Protein AF-0000000076760265 (afdb_homodimer)

Sequence (176 aa):
MYHYSICTIADEVIFQKQCRALETHLPHLVKDELLEDVDGSLMQRYWLDGKMIRVYNSNDIRSVYIDSEVELEPYFKDKSREKTPLAEMYHYSICTIADEVIFQKQCRALETHLPHLVKDELLEDVDGSLMQRYWLDGKMIRVYNSNDIRSVYIDSEVELEPYFKDKSREKTPLAE

Nearest PDB structures (foldseek):
  1tmi-assembly1_B  TM=5.858E-01  e=1.957E-01  Thermotoga maritima
  5o3w-assembly3_C  TM=6.831E-01  e=1.467E+00  Gypsophila vaccaria
  2iy2-assembly1_A  TM=6.551E-01  e=1.859E+00  Escherichia coli
  1mhm-assembly1_A  TM=5.197E-01  e=7.645E-01  Solanum tuberosum
  4kr1-assembly1_A  TM=3.731E-01  e=4.227E-01  Saccharomyces cerevisiae S288C

Radius of gyration: 18.17 Å; Cα contacts (8 Å, |Δi|>4): 311; chains: 2; bounding box: 35×52×55 Å

Structure (mmCIF, N/CA/C/O backbone):
data_AF-0000000076760265-model_v1
#
loop_
_entity.id
_entity.type
_entity.pdbx_description
1 polymer 'Uncharacterized protein'
#
loop_
_atom_site.group_PDB
_atom_site.id
_atom_site.type_symbol
_atom_site.label_atom_id
_atom_site.label_alt_id
_atom_site.label_comp_id
_atom_site.label_asym_id
_atom_site.label_entity_id
_atom_site.label_seq_id
_atom_site.pdbx_PDB_ins_code
_atom_site.Cartn_x
_atom_site.Cartn_y
_atom_site.Cartn_z
_atom_site.occupancy
_atom_site.B_iso_or_equiv
_atom_site.auth_seq_id
_atom_site.auth_comp_id
_atom_site.auth_asym_id
_atom_site.auth_atom_id
_atom_site.pdbx_PDB_model_num
ATOM 1 N N . MET A 1 1 ? -13.852 -14.812 -5.469 1 93.69 1 MET A N 1
ATOM 2 C CA . MET A 1 1 ? -12.609 -14.117 -5.812 1 93.69 1 MET A CA 1
ATOM 3 C C . MET A 1 1 ? -12.234 -13.109 -4.734 1 93.69 1 MET A C 1
ATOM 5 O O . MET A 1 1 ? -13.094 -12.383 -4.23 1 93.69 1 MET A O 1
ATOM 9 N N . TYR A 1 2 ? -10.984 -13.195 -4.242 1 95.88 2 TYR A N 1
ATOM 10 C CA . TYR A 1 2 ? -10.477 -12.297 -3.209 1 95.88 2 TYR A CA 1
ATOM 11 C C . TYR A 1 2 ? -9.633 -11.188 -3.822 1 95.88 2 TYR A C 1
ATOM 13 O O . TYR A 1 2 ? -8.852 -11.422 -4.742 1 95.88 2 TYR A O 1
ATOM 21 N N . HIS A 1 3 ? -9.883 -9.945 -3.307 1 97.12 3 HIS A N 1
ATOM 22 C CA . HIS A 1 3 ? -9.133 -8.773 -3.74 1 97.12 3 HIS A CA 1
ATOM 23 C C . HIS A 1 3 ? -8.352 -8.156 -2.584 1 97.12 3 HIS A C 1
ATOM 25 O O . HIS A 1 3 ? -8.914 -7.898 -1.518 1 97.12 3 HIS A O 1
ATOM 31 N N . TYR A 1 4 ? -7.035 -7.98 -2.764 1 95.5 4 TYR A N 1
ATOM 32 C CA . TYR A 1 4 ? -6.176 -7.383 -1.746 1 95.5 4 TYR A CA 1
ATOM 33 C C . TYR A 1 4 ? -5.477 -6.141 -2.285 1 95.5 4 TYR A C 1
ATOM 35 O O . TYR A 1 4 ? -4.719 -6.219 -3.252 1 95.5 4 TYR A O 1
ATOM 43 N N . SER A 1 5 ? -5.75 -5.023 -1.674 1 95.38 5 SER A N 1
ATOM 44 C CA . SER A 1 5 ? -4.973 -3.826 -1.971 1 95.38 5 SER A CA 1
ATOM 45 C C . SER A 1 5 ? -3.664 -3.809 -1.188 1 95.38 5 SER A C 1
ATOM 47 O O . SER A 1 5 ? -3.672 -3.824 0.044 1 95.38 5 SER A O 1
ATOM 49 N N . ILE A 1 6 ? -2.6 -3.711 -1.881 1 96.62 6 ILE A N 1
ATOM 50 C CA . ILE A 1 6 ? -1.29 -3.787 -1.241 1 96.62 6 ILE A CA 1
ATOM 51 C C . ILE A 1 6 ? -0.702 -2.385 -1.099 1 96.62 6 ILE A C 1
ATOM 53 O O . ILE A 1 6 ? -0.123 -2.051 -0.062 1 96.62 6 ILE A O 1
ATOM 57 N N . CYS A 1 7 ? -0.772 -1.628 -2.133 1 97.06 7 CYS A N 1
ATOM 58 C CA . CYS A 1 7 ? -0.223 -0.277 -2.174 1 97.06 7 CYS A CA 1
ATOM 59 C C . CYS A 1 7 ? -1.023 0.609 -3.121 1 97.06 7 CYS A C 1
ATOM 61 O O . CYS A 1 7 ? -1.386 0.182 -4.219 1 97.06 7 CYS A O 1
ATOM 63 N N . THR A 1 8 ? -1.275 1.861 -2.689 1 95.12 8 THR A N 1
ATOM 64 C CA . THR A 1 8 ? -2.109 2.76 -3.479 1 95.12 8 THR A CA 1
ATOM 65 C C . THR A 1 8 ? -1.268 3.525 -4.496 1 95.12 8 THR A C 1
ATOM 67 O O . THR A 1 8 ? -1.76 4.449 -5.145 1 95.12 8 THR A O 1
ATOM 70 N N . ILE A 1 9 ? -0.009 3.209 -4.605 1 92.69 9 ILE A N 1
ATOM 71 C CA . ILE A 1 9 ? 0.888 3.711 -5.641 1 92.69 9 ILE A CA 1
ATOM 72 C C . ILE A 1 9 ? 1.528 2.539 -6.379 1 92.69 9 ILE A C 1
ATOM 74 O O . ILE A 1 9 ? 1.853 1.516 -5.773 1 92.69 9 ILE A O 1
ATOM 78 N N . ALA A 1 10 ? 1.591 2.762 -7.688 1 95.75 10 ALA A N 1
ATOM 79 C CA . ALA A 1 10 ? 2.375 1.777 -8.43 1 95.75 10 ALA A CA 1
ATOM 80 C C . ALA A 1 10 ? 3.85 1.85 -8.047 1 95.75 10 ALA A C 1
ATOM 82 O O . ALA A 1 10 ? 4.434 2.936 -8 1 95.75 10 ALA A O 1
ATOM 83 N N . ASP A 1 11 ? 4.367 0.65 -7.746 1 96.44 11 ASP A N 1
ATOM 84 C CA . ASP A 1 11 ? 5.762 0.569 -7.324 1 96.44 11 ASP A CA 1
ATOM 85 C C . ASP A 1 11 ? 6.328 -0.83 -7.562 1 96.44 11 ASP A C 1
ATOM 87 O O . ASP A 1 11 ? 5.953 -1.782 -6.875 1 96.44 11 ASP A O 1
ATOM 91 N N . GLU A 1 12 ? 7.246 -0.89 -8.438 1 96.62 12 GLU A N 1
ATOM 92 C CA . GLU A 1 12 ? 7.785 -2.184 -8.852 1 96.62 12 GLU A CA 1
ATOM 93 C C . GLU A 1 12 ? 8.469 -2.891 -7.684 1 96.62 12 GLU A C 1
ATOM 95 O O . GLU A 1 12 ? 8.422 -4.121 -7.586 1 96.62 12 GLU A O 1
ATOM 100 N N . VAL A 1 13 ? 9.109 -2.129 -6.863 1 96.94 13 VAL A N 1
ATOM 101 C CA . VAL A 1 13 ? 9.805 -2.73 -5.727 1 96.94 13 VAL A CA 1
ATOM 102 C C . VAL A 1 13 ? 8.789 -3.391 -4.797 1 96.94 13 VAL A C 1
ATOM 104 O O . VAL A 1 13 ? 8.984 -4.527 -4.359 1 96.94 13 VAL A O 1
ATOM 107 N N . ILE A 1 14 ? 7.668 -2.732 -4.523 1 97.12 14 ILE A N 1
ATOM 108 C CA . ILE A 1 14 ? 6.609 -3.289 -3.688 1 97.12 14 ILE A CA 1
ATOM 109 C C . ILE A 1 14 ? 6.008 -4.52 -4.367 1 97.12 14 ILE A C 1
ATOM 111 O O . ILE A 1 14 ? 5.742 -5.527 -3.713 1 97.12 14 ILE A O 1
ATOM 115 N N . PHE A 1 15 ? 5.805 -4.469 -5.676 1 98.06 15 PHE A N 1
ATOM 116 C CA . PHE A 1 15 ? 5.324 -5.586 -6.48 1 98.06 15 PHE A CA 1
ATOM 117 C C . PHE A 1 15 ? 6.215 -6.809 -6.297 1 98.06 15 PHE A C 1
ATOM 119 O O . PHE A 1 15 ? 5.727 -7.898 -5.992 1 98.06 15 PHE A O 1
ATOM 126 N N . GLN A 1 16 ? 7.461 -6.562 -6.387 1 97.88 16 GLN A N 1
ATOM 127 C CA . GLN A 1 16 ? 8.414 -7.664 -6.254 1 97.88 16 GLN A CA 1
ATOM 128 C C . GLN A 1 16 ? 8.398 -8.234 -4.84 1 97.88 16 GLN A C 1
ATOM 130 O O . GLN A 1 16 ? 8.469 -9.453 -4.656 1 97.88 16 GLN A O 1
ATOM 135 N N . LYS A 1 17 ? 8.352 -7.367 -3.848 1 96.06 17 LYS A N 1
ATOM 136 C CA . LYS A 1 17 ? 8.297 -7.828 -2.463 1 96.06 17 LYS A CA 1
ATOM 137 C C . LYS A 1 17 ? 7.062 -8.688 -2.217 1 96.06 17 LYS A C 1
ATOM 139 O O . LYS A 1 17 ? 7.133 -9.703 -1.521 1 96.06 17 LYS A O 1
ATOM 144 N N . GLN A 1 18 ? 5.992 -8.266 -2.836 1 96.62 18 GLN A N 1
ATOM 145 C CA . GLN A 1 18 ? 4.758 -9.016 -2.67 1 96.62 18 GLN A CA 1
ATOM 146 C C . GLN A 1 18 ? 4.848 -10.383 -3.355 1 96.62 18 GLN A C 1
ATOM 148 O O . GLN A 1 18 ? 4.398 -11.391 -2.807 1 96.62 18 GLN A O 1
ATOM 153 N N . CYS A 1 19 ? 5.371 -10.406 -4.523 1 97.94 19 CYS A N 1
ATOM 154 C CA . CYS A 1 19 ? 5.59 -11.68 -5.211 1 97.94 19 CYS A CA 1
ATOM 155 C C . CYS A 1 19 ? 6.457 -12.609 -4.375 1 97.94 19 CYS A C 1
ATOM 157 O O . CYS A 1 19 ? 6.113 -13.781 -4.184 1 97.94 19 CYS A O 1
ATOM 159 N N . ARG A 1 20 ? 7.469 -12.062 -3.857 1 97 20 ARG A N 1
ATOM 160 C CA . ARG A 1 20 ? 8.383 -12.859 -3.043 1 97 20 ARG A CA 1
ATOM 161 C C . ARG A 1 20 ? 7.68 -13.391 -1.795 1 97 20 ARG A C 1
ATOM 163 O O . ARG A 1 20 ? 7.918 -14.523 -1.38 1 97 20 ARG A O 1
ATOM 170 N N . ALA A 1 21 ? 6.883 -12.594 -1.201 1 95.19 21 ALA A N 1
ATOM 171 C CA . ALA A 1 21 ? 6.145 -13.016 -0.014 1 95.19 21 ALA A CA 1
ATOM 172 C C . ALA A 1 21 ? 5.254 -14.219 -0.318 1 95.19 21 ALA A C 1
ATOM 174 O O . ALA A 1 21 ? 5.211 -15.18 0.454 1 95.19 21 ALA A O 1
ATOM 175 N N . LEU A 1 22 ? 4.555 -14.148 -1.405 1 96.94 22 LEU A N 1
ATOM 176 C CA . LEU A 1 22 ? 3.711 -15.273 -1.803 1 96.94 22 LEU A CA 1
ATOM 177 C C . LEU A 1 22 ? 4.543 -16.531 -2.008 1 96.94 22 LEU A C 1
ATOM 179 O O . LEU A 1 22 ? 4.195 -17.609 -1.5 1 96.94 22 LEU A O 1
ATOM 183 N N . GLU A 1 23 ? 5.617 -16.359 -2.676 1 97.44 23 GLU A N 1
ATOM 184 C CA . GLU A 1 23 ? 6.48 -17.484 -3.012 1 97.44 23 GLU A CA 1
ATOM 185 C C . GLU A 1 23 ? 7.082 -18.109 -1.758 1 97.44 23 GLU A C 1
ATOM 187 O O . GLU A 1 23 ? 7.328 -19.312 -1.719 1 97.44 23 GLU A O 1
ATOM 192 N N . THR A 1 24 ? 7.234 -17.297 -0.779 1 95.75 24 THR A N 1
ATOM 193 C CA . THR A 1 24 ? 7.848 -17.766 0.461 1 95.75 24 THR A CA 1
ATOM 194 C C . THR A 1 24 ? 6.809 -18.422 1.363 1 95.75 24 THR A C 1
ATOM 196 O O . THR A 1 24 ? 7.09 -19.438 2.01 1 95.75 24 THR A O 1
ATOM 199 N N . HIS A 1 25 ? 5.594 -17.953 1.339 1 94.62 25 HIS A N 1
ATOM 200 C CA . HIS A 1 25 ? 4.645 -18.328 2.381 1 94.62 25 HIS A CA 1
ATOM 201 C C . HIS A 1 25 ? 3.631 -19.344 1.861 1 94.62 25 HIS A C 1
ATOM 203 O O . HIS A 1 25 ? 2.939 -20 2.648 1 94.62 25 HIS A O 1
ATOM 209 N N . LEU A 1 26 ? 3.449 -19.422 0.591 1 95.5 26 LEU A N 1
ATOM 210 C CA . LEU A 1 26 ? 2.469 -20.344 0.039 1 95.5 26 LEU A CA 1
ATOM 211 C C . LEU A 1 26 ? 3.145 -21.641 -0.438 1 95.5 26 LEU A C 1
ATOM 213 O O . LEU A 1 26 ? 3.812 -21.641 -1.474 1 95.5 26 LEU A O 1
ATOM 217 N N . PRO A 1 27 ? 2.834 -22.609 0.339 1 93.19 27 PRO A N 1
ATOM 218 C CA . PRO A 1 27 ? 3.441 -23.875 -0.079 1 93.19 27 PRO A CA 1
ATOM 219 C C . PRO A 1 27 ? 2.885 -24.375 -1.405 1 93.19 27 PRO A C 1
ATOM 221 O O . PRO A 1 27 ? 1.694 -24.219 -1.685 1 93.19 27 PRO A O 1
ATOM 224 N N . HIS A 1 28 ? 3.678 -24.906 -2.293 1 94 28 HIS A N 1
ATOM 225 C CA . HIS A 1 28 ? 3.309 -25.547 -3.543 1 94 28 HIS A CA 1
ATOM 226 C C . HIS A 1 28 ? 2.867 -24.531 -4.586 1 94 28 HIS A C 1
ATOM 228 O O . HIS A 1 28 ? 2.201 -24.891 -5.562 1 94 28 HIS A O 1
ATOM 234 N N . LEU A 1 29 ? 3.125 -23.297 -4.266 1 97.88 29 LEU A N 1
ATOM 235 C CA . LEU A 1 29 ? 2.822 -22.266 -5.242 1 97.88 29 LEU A CA 1
ATOM 236 C C . LEU A 1 29 ? 3.623 -22.469 -6.523 1 97.88 29 LEU A C 1
ATOM 238 O O . LEU A 1 29 ? 4.824 -22.734 -6.477 1 97.88 29 LEU A O 1
ATOM 242 N N . VAL A 1 30 ? 2.969 -22.406 -7.664 1 98.19 30 VAL A N 1
ATOM 243 C CA . VAL A 1 30 ? 3.646 -22.516 -8.953 1 98.19 30 VAL A CA 1
ATOM 244 C C . VAL A 1 30 ? 3.68 -21.156 -9.641 1 98.19 30 VAL A C 1
ATOM 246 O O . VAL A 1 30 ? 2.631 -20.562 -9.891 1 98.19 30 VAL A O 1
ATOM 249 N N . LYS A 1 31 ? 4.852 -20.641 -9.844 1 98.19 31 LYS A N 1
ATOM 250 C CA . LYS A 1 31 ? 5.035 -19.391 -10.57 1 98.19 31 LYS A CA 1
ATOM 251 C C . LYS A 1 31 ? 4.828 -19.594 -12.07 1 98.19 31 LYS A C 1
ATOM 253 O O . LYS A 1 31 ? 5.41 -20.5 -12.664 1 98.19 31 LYS A O 1
ATOM 258 N N . ASP A 1 32 ? 3.965 -18.797 -12.594 1 97.62 32 ASP A N 1
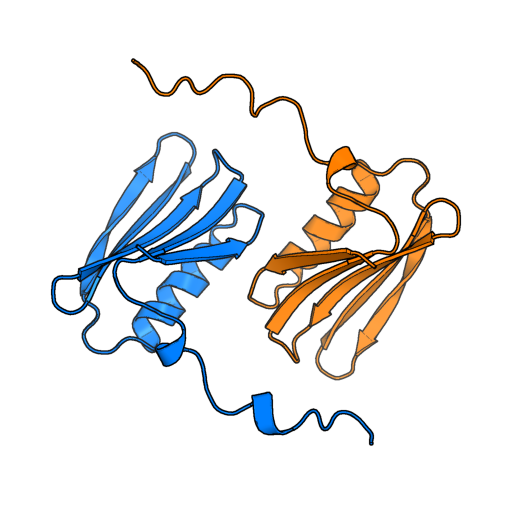ATOM 259 C CA . ASP A 1 32 ? 3.654 -18.875 -14.023 1 97.62 32 ASP A CA 1
ATOM 260 C C . ASP A 1 32 ? 4.102 -17.594 -14.742 1 97.62 32 ASP A C 1
ATOM 262 O O . ASP A 1 32 ? 5.129 -17.016 -14.398 1 97.62 32 ASP A O 1
ATOM 266 N N . GLU A 1 33 ? 3.398 -17.094 -15.68 1 97.06 33 GLU A N 1
ATOM 267 C CA . GLU A 1 33 ? 3.809 -16.047 -16.609 1 97.06 33 GLU A CA 1
ATOM 268 C C . GLU A 1 33 ? 3.918 -14.688 -15.898 1 97.06 33 GLU A C 1
ATOM 270 O O . GLU A 1 33 ? 3.084 -14.359 -15.055 1 97.06 33 GLU A O 1
ATOM 275 N N . LEU A 1 34 ? 4.992 -13.977 -16.25 1 98.19 34 LEU A N 1
ATOM 276 C CA . LEU A 1 34 ? 5.094 -12.547 -15.984 1 98.19 34 LEU A CA 1
ATOM 277 C C . LEU A 1 34 ? 4.762 -11.742 -17.234 1 98.19 34 LEU A C 1
ATOM 279 O O . LEU A 1 34 ? 5.41 -11.898 -18.281 1 98.19 34 LEU A O 1
ATOM 283 N N . LEU A 1 35 ? 3.727 -10.992 -17.094 1 98.06 35 LEU A N 1
ATOM 284 C CA . LEU A 1 35 ? 3.307 -10.18 -18.234 1 98.06 35 LEU A CA 1
ATOM 285 C C . LEU A 1 35 ? 3.615 -8.703 -18 1 98.06 35 LEU A C 1
ATOM 287 O O . LEU A 1 35 ? 3.438 -8.203 -16.891 1 98.06 35 LEU A O 1
ATOM 291 N N . GLU A 1 36 ? 4.094 -7.973 -19.016 1 97.25 36 GLU A N 1
ATOM 292 C CA . GLU A 1 36 ? 4.336 -6.535 -18.984 1 97.25 36 GLU A CA 1
ATOM 293 C C . GLU A 1 36 ? 3.57 -5.824 -20.094 1 97.25 36 GLU A C 1
ATOM 295 O O . GLU A 1 36 ? 3.609 -6.25 -21.25 1 97.25 36 GLU A O 1
ATOM 300 N N . ASP A 1 37 ? 2.867 -4.859 -19.703 1 96.19 37 ASP A N 1
ATOM 301 C CA . ASP A 1 37 ? 2.109 -4.074 -20.672 1 96.19 37 ASP A CA 1
ATOM 302 C C . ASP A 1 37 ? 2.969 -2.959 -21.266 1 96.19 37 ASP A C 1
ATOM 304 O O . ASP A 1 37 ? 4.055 -2.666 -20.766 1 96.19 37 ASP A O 1
ATOM 308 N N . VAL A 1 38 ? 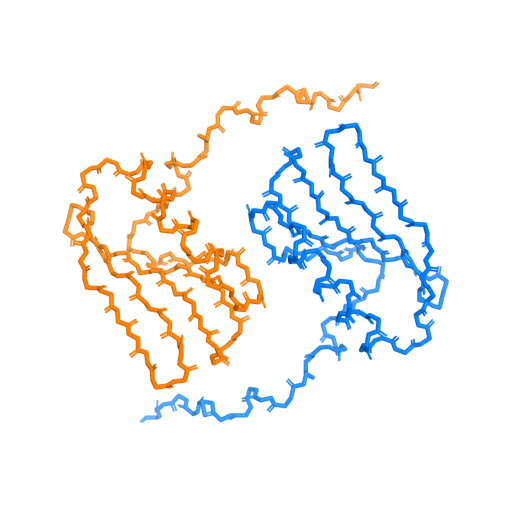2.443 -2.309 -22.219 1 94.62 38 VAL A N 1
ATOM 309 C CA . VAL A 1 38 ? 3.137 -1.249 -22.953 1 94.62 38 VAL A CA 1
ATOM 310 C C . VAL A 1 38 ? 3.391 -0.065 -22.016 1 94.62 38 VAL A C 1
ATOM 312 O O . VAL A 1 38 ? 4.41 0.62 -22.141 1 94.62 38 VAL A O 1
ATOM 315 N N . ASP A 1 39 ? 2.506 0.191 -21.031 1 94.75 39 ASP A N 1
ATOM 316 C CA . ASP A 1 39 ? 2.643 1.329 -20.125 1 94.75 39 ASP A CA 1
ATOM 317 C C . ASP A 1 39 ? 3.545 0.986 -18.938 1 94.75 39 ASP A C 1
ATOM 319 O O . ASP A 1 39 ? 3.689 1.783 -18.016 1 94.75 39 ASP A O 1
ATOM 323 N N . GLY A 1 40 ? 4.129 -0.169 -18.938 1 95.56 40 GLY A N 1
ATOM 324 C CA . GLY A 1 40 ? 5.035 -0.577 -17.875 1 95.56 40 GLY A CA 1
ATOM 325 C C . GLY A 1 40 ? 4.344 -1.324 -16.75 1 95.56 40 GLY A C 1
ATOM 326 O O . GLY A 1 40 ? 4.992 -1.745 -15.789 1 95.56 40 GLY A O 1
ATOM 327 N N . SER A 1 41 ? 3.014 -1.517 -16.828 1 97.75 41 SER A N 1
ATOM 328 C CA . SER A 1 41 ? 2.314 -2.34 -15.844 1 97.75 41 SER A CA 1
ATOM 329 C C . SER A 1 41 ? 2.811 -3.781 -15.875 1 97.75 41 SER A C 1
ATOM 331 O O . SER A 1 41 ? 3.182 -4.293 -16.938 1 97.75 41 SER A O 1
ATOM 333 N N . LEU A 1 42 ? 2.83 -4.402 -14.695 1 98.62 42 LEU A N 1
ATOM 334 C CA . LEU A 1 42 ? 3.277 -5.785 -14.555 1 98.62 42 LEU A CA 1
ATOM 335 C C . LEU A 1 42 ? 2.186 -6.648 -13.93 1 98.62 42 LEU A C 1
ATOM 337 O O . LEU A 1 42 ? 1.416 -6.172 -13.086 1 98.62 42 LEU A O 1
ATOM 341 N N . MET A 1 43 ? 2.082 -7.871 -14.352 1 98.62 43 MET A N 1
ATOM 342 C CA . MET A 1 43 ? 1.223 -8.883 -13.742 1 98.62 43 MET A CA 1
ATOM 343 C C . MET A 1 43 ? 1.953 -10.211 -13.617 1 98.62 43 MET A C 1
ATOM 345 O O . MET A 1 43 ? 2.469 -10.742 -14.609 1 98.62 43 MET A O 1
ATOM 349 N N . GLN A 1 44 ? 2.125 -10.711 -12.477 1 98.81 44 GLN A N 1
ATOM 350 C CA . GLN A 1 44 ? 2.676 -12.039 -12.227 1 98.81 44 GLN A CA 1
ATOM 351 C C . GLN A 1 44 ? 1.571 -13.039 -11.883 1 98.81 44 GLN A C 1
ATOM 353 O O . GLN A 1 44 ? 0.825 -12.836 -10.922 1 98.81 44 GLN A O 1
ATOM 358 N N . ARG A 1 45 ? 1.462 -14.078 -12.633 1 98.75 45 ARG A N 1
ATOM 359 C CA . ARG A 1 45 ? 0.463 -15.117 -12.406 1 98.75 45 ARG A CA 1
ATOM 360 C C . ARG A 1 45 ? 1.055 -16.281 -11.625 1 98.75 45 ARG A C 1
ATOM 362 O O . ARG A 1 45 ? 2.184 -16.703 -11.883 1 98.75 45 ARG A O 1
ATOM 369 N N . TYR A 1 46 ? 0.286 -16.781 -10.711 1 98.69 46 TYR A N 1
ATOM 370 C CA . TYR A 1 46 ? 0.605 -17.969 -9.938 1 98.69 46 TYR A CA 1
ATOM 371 C C . TYR A 1 46 ? -0.561 -18.953 -9.953 1 98.69 46 TYR A C 1
ATOM 373 O O . TYR A 1 46 ? -1.707 -18.562 -10.188 1 98.69 46 TYR A O 1
ATOM 381 N N 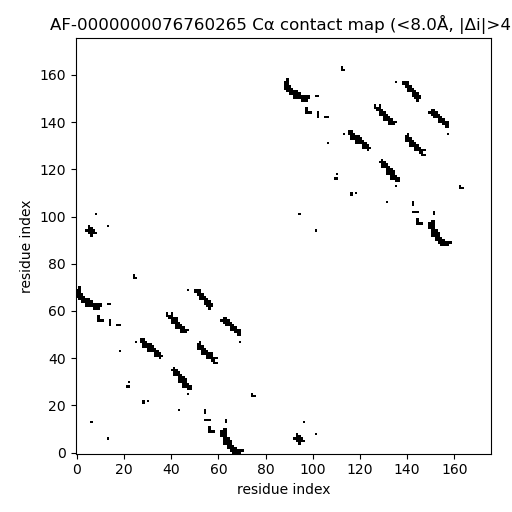. TRP A 1 47 ? -0.187 -20.188 -9.672 1 98.5 47 TRP A N 1
ATOM 382 C CA . TRP A 1 47 ? -1.17 -21.25 -9.438 1 98.5 47 TRP A CA 1
ATOM 383 C C . TRP A 1 47 ? -0.934 -21.922 -8.094 1 98.5 47 TRP A C 1
ATOM 385 O O . TRP A 1 47 ? 0.2 -22.266 -7.758 1 98.5 47 TRP A O 1
ATOM 395 N N . LEU A 1 48 ? -2.012 -22.016 -7.301 1 97.62 48 LEU A N 1
ATOM 396 C CA . LEU A 1 48 ? -2.006 -22.797 -6.066 1 97.62 48 LEU A CA 1
ATOM 397 C C . LEU A 1 48 ? -3.094 -23.859 -6.094 1 97.62 48 LEU A C 1
ATOM 399 O O . LEU A 1 48 ? -4.285 -23.531 -6.039 1 97.62 48 LEU A O 1
ATOM 403 N N . ASP A 1 49 ? -2.631 -25.094 -6.215 1 96.06 49 ASP A N 1
ATOM 404 C CA . ASP A 1 49 ? -3.553 -26.219 -6.254 1 96.06 49 ASP A CA 1
ATOM 405 C C . ASP A 1 49 ? -4.641 -26.016 -7.305 1 96.06 49 ASP A C 1
ATOM 407 O O . ASP A 1 49 ? -5.832 -26.156 -7.012 1 96.06 49 ASP A O 1
ATOM 411 N N . GLY A 1 50 ? -4.258 -25.5 -8.492 1 96.94 50 GLY A N 1
ATOM 412 C CA . GLY A 1 50 ? -5.16 -25.344 -9.625 1 96.94 50 GLY A CA 1
ATOM 413 C C . GLY A 1 50 ? -5.93 -24.031 -9.586 1 96.94 50 GLY A C 1
ATOM 414 O O . GLY A 1 50 ? -6.688 -23.719 -10.508 1 96.94 50 GLY A O 1
ATOM 415 N N . LYS A 1 51 ? -5.77 -23.312 -8.461 1 97.94 51 LYS A N 1
ATOM 416 C CA . LYS A 1 51 ? -6.453 -22.031 -8.32 1 97.94 51 LYS A CA 1
A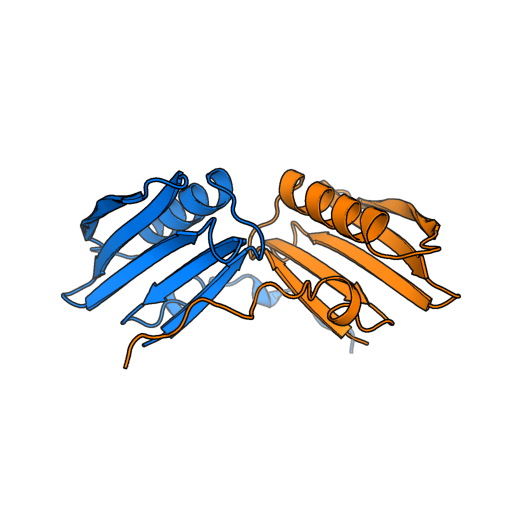TOM 417 C C . LYS A 1 51 ? -5.52 -20.875 -8.648 1 97.94 51 LYS A C 1
ATOM 419 O O . LYS A 1 51 ? -4.34 -20.891 -8.289 1 97.94 51 LYS A O 1
ATOM 424 N N . MET A 1 52 ? -5.984 -19.797 -9.227 1 98.5 52 MET A N 1
ATOM 425 C CA . MET A 1 52 ? -5.168 -18.734 -9.797 1 98.5 52 MET A CA 1
ATOM 426 C C . MET A 1 52 ? -4.992 -17.594 -8.812 1 98.5 52 MET A C 1
ATOM 428 O O . MET A 1 52 ? -5.945 -17.188 -8.133 1 98.5 52 MET A O 1
ATOM 432 N N . ILE A 1 53 ? -3.779 -17.047 -8.734 1 98.5 53 ILE A N 1
ATOM 433 C CA . ILE A 1 53 ? -3.404 -15.844 -8.008 1 98.5 53 ILE A CA 1
ATOM 434 C C . ILE A 1 53 ? -2.654 -14.891 -8.938 1 98.5 53 ILE A C 1
ATOM 436 O O . ILE A 1 53 ? -1.715 -15.297 -9.625 1 98.5 53 ILE A O 1
ATOM 440 N N . ARG A 1 54 ? -3.098 -13.609 -8.977 1 98.69 54 ARG A N 1
ATOM 441 C CA . ARG A 1 54 ? -2.434 -12.602 -9.797 1 98.69 54 ARG A CA 1
ATOM 442 C C . ARG A 1 54 ? -2.006 -11.406 -8.961 1 98.69 54 ARG A C 1
ATOM 444 O O . ARG A 1 54 ? -2.803 -10.859 -8.195 1 98.69 54 ARG A O 1
ATOM 451 N N . VAL A 1 55 ? -0.722 -11.086 -9.078 1 98.69 55 VAL A N 1
ATOM 452 C CA . VAL A 1 55 ? -0.189 -9.859 -8.492 1 98.69 55 VAL A CA 1
ATOM 453 C C . VAL A 1 55 ? -0.006 -8.805 -9.578 1 98.69 55 VAL A C 1
ATOM 455 O O . VAL A 1 55 ? 0.582 -9.078 -10.625 1 98.69 55 VAL A O 1
ATOM 458 N N . TYR A 1 56 ? -0.538 -7.613 -9.273 1 98.62 56 TYR A N 1
ATOM 459 C CA . TYR A 1 56 ? -0.495 -6.543 -10.266 1 98.62 56 TYR A CA 1
ATOM 460 C C . TYR A 1 56 ? 0.313 -5.355 -9.758 1 98.62 56 TYR A C 1
ATOM 462 O O . TYR A 1 56 ? 0.19 -4.969 -8.594 1 98.62 56 TYR A O 1
ATOM 470 N N . ASN A 1 57 ? 1.229 -4.855 -10.523 1 98.69 57 ASN A N 1
ATOM 471 C CA . ASN A 1 57 ? 1.682 -3.467 -10.508 1 98.69 57 ASN A CA 1
ATOM 472 C C . ASN A 1 57 ? 1.062 -2.662 -11.641 1 98.69 57 ASN A C 1
ATOM 474 O O . ASN A 1 57 ? 1.541 -2.713 -12.781 1 98.69 57 ASN A O 1
ATOM 478 N N . SER A 1 58 ? 0.012 -1.887 -11.352 1 97.62 58 SER A N 1
ATOM 479 C CA . SER A 1 58 ? -0.762 -1.25 -12.414 1 97.62 58 SER A CA 1
ATOM 480 C C . SER A 1 58 ? -0.489 0.25 -12.477 1 97.62 58 SER A C 1
ATOM 482 O O . SER A 1 58 ? -0.789 0.979 -11.523 1 97.62 58 SER A O 1
ATOM 484 N N . ASN A 1 59 ? 0.059 0.66 -13.508 1 95.31 59 ASN A N 1
ATOM 485 C CA . ASN A 1 59 ? 0.262 2.088 -13.727 1 95.31 59 ASN A CA 1
ATOM 486 C C . ASN A 1 59 ? -1.034 2.781 -14.133 1 95.31 59 ASN A C 1
ATOM 488 O O . ASN A 1 59 ? -1.155 4 -14.016 1 95.31 59 ASN A O 1
ATOM 492 N N . ASP A 1 60 ? -1.972 1.946 -14.648 1 91.5 60 ASP A N 1
ATOM 493 C CA . ASP A 1 60 ? -3.26 2.496 -15.055 1 91.5 60 ASP A CA 1
ATOM 494 C C . ASP A 1 60 ? -4.066 2.965 -13.844 1 91.5 60 ASP A C 1
ATOM 496 O O . ASP A 1 60 ? -4.539 4.102 -13.812 1 91.5 60 ASP A O 1
ATOM 500 N N . ILE A 1 61 ? -4.172 2.211 -12.852 1 90.81 61 ILE A N 1
ATOM 501 C CA . ILE A 1 61 ? -4.938 2.568 -11.664 1 90.81 61 ILE A CA 1
ATOM 502 C C . ILE A 1 61 ? -3.99 2.988 -10.539 1 90.81 61 ILE A C 1
ATOM 504 O O . ILE A 1 61 ? -4.426 3.258 -9.422 1 90.81 61 ILE A O 1
ATOM 508 N N . ARG A 1 62 ? -2.666 2.98 -10.758 1 91.69 62 ARG A N 1
ATOM 509 C CA . ARG A 1 62 ? -1.621 3.453 -9.852 1 91.69 62 ARG A CA 1
ATOM 510 C C . ARG A 1 62 ? -1.675 2.717 -8.523 1 91.69 62 ARG A C 1
ATOM 512 O O . ARG A 1 62 ? -1.738 3.344 -7.461 1 91.69 62 ARG A O 1
ATOM 519 N N . SER A 1 63 ? -1.542 1.411 -8.68 1 97 63 SER A N 1
ATOM 520 C CA . SER A 1 63 ? -1.642 0.613 -7.465 1 97 63 SER A CA 1
ATOM 521 C C . SER A 1 63 ? -0.939 -0.731 -7.625 1 97 63 SER A C 1
ATOM 523 O O . SER A 1 63 ? -0.715 -1.188 -8.75 1 97 63 SER A O 1
ATOM 525 N N . VAL A 1 64 ? -0.535 -1.323 -6.531 1 98.19 64 VAL A N 1
ATOM 526 C CA . VAL A 1 64 ? -0.174 -2.732 -6.43 1 98.19 64 VAL A CA 1
ATOM 527 C C . VAL A 1 64 ? -1.294 -3.506 -5.734 1 98.19 64 VAL A C 1
ATOM 529 O O . VAL A 1 64 ? -1.744 -3.121 -4.652 1 98.19 64 VAL A O 1
ATOM 532 N N . TYR A 1 65 ? -1.793 -4.543 -6.348 1 98.19 65 TYR A N 1
ATOM 533 C CA . TYR A 1 65 ? -2.891 -5.293 -5.75 1 98.19 65 TYR A CA 1
ATOM 534 C C . TYR A 1 65 ? -2.844 -6.758 -6.172 1 98.19 65 TYR A C 1
ATOM 536 O O . TYR A 1 65 ? -2.049 -7.133 -7.039 1 98.19 65 TYR A O 1
ATOM 544 N N . ILE A 1 66 ? -3.648 -7.586 -5.496 1 98.19 66 ILE A N 1
ATOM 545 C CA . ILE A 1 66 ? -3.732 -9.023 -5.762 1 98.19 66 ILE A CA 1
ATOM 546 C C . ILE A 1 66 ? -5.184 -9.414 -6.035 1 98.19 66 ILE A C 1
ATOM 548 O O . ILE A 1 66 ? -6.09 -9 -5.309 1 98.19 66 ILE A O 1
ATOM 552 N N . ASP A 1 67 ? -5.375 -10.156 -7.094 1 98.31 67 ASP A N 1
ATOM 553 C CA . ASP A 1 67 ? -6.598 -10.93 -7.32 1 98.31 67 ASP A CA 1
ATOM 554 C C . ASP A 1 67 ? -6.348 -12.422 -7.125 1 98.31 67 ASP A C 1
ATOM 556 O O . ASP A 1 67 ? -5.461 -12.992 -7.758 1 98.31 67 ASP A O 1
ATOM 560 N N . SER A 1 68 ? -7.164 -13.016 -6.223 1 98.38 68 SER A N 1
ATOM 561 C CA . SER A 1 68 ? -6.863 -14.398 -5.875 1 98.38 68 SER A CA 1
ATOM 562 C C . SER A 1 68 ? -8.133 -15.234 -5.805 1 98.38 68 SER A C 1
ATOM 564 O O . SER A 1 68 ? -9.148 -14.797 -5.25 1 98.38 68 SER A O 1
ATOM 566 N N . GLU A 1 69 ? -8.016 -16.391 -6.332 1 98.19 69 GLU A N 1
ATOM 567 C CA . GLU A 1 69 ? -9.078 -17.375 -6.145 1 98.19 69 GLU A CA 1
ATOM 568 C C . GLU A 1 69 ? -8.969 -18.047 -4.781 1 98.19 69 GLU A C 1
ATOM 570 O O . GLU A 1 69 ? -9.898 -18.734 -4.344 1 98.19 69 GLU A O 1
ATOM 575 N N . VAL A 1 70 ? -7.863 -17.844 -4.098 1 96.69 70 VAL A N 1
ATOM 576 C CA . VAL A 1 70 ? -7.562 -18.422 -2.793 1 96.69 70 VAL A CA 1
ATOM 577 C C . VAL A 1 70 ? -7.516 -17.312 -1.736 1 96.69 70 VAL A C 1
ATOM 579 O O . VAL A 1 70 ? -6.965 -16.234 -1.977 1 96.69 70 VAL A O 1
ATOM 582 N N . GLU A 1 71 ? -8.133 -17.641 -0.623 1 96.12 71 GLU A N 1
ATOM 583 C CA . GLU A 1 71 ? -7.953 -16.734 0.5 1 96.12 71 GLU A CA 1
ATOM 584 C C . GLU A 1 71 ? -6.512 -16.75 1.003 1 96.12 71 GLU A C 1
ATOM 586 O O . GLU A 1 71 ? -5.996 -17.797 1.385 1 96.12 71 GLU A O 1
ATOM 591 N N . LEU A 1 72 ? -5.957 -15.531 1.082 1 95.38 72 LEU A N 1
ATOM 592 C CA . LEU A 1 72 ? -4.52 -15.484 1.338 1 95.38 72 LEU A CA 1
ATOM 593 C C . LEU A 1 72 ? -4.238 -15.164 2.803 1 95.38 72 LEU A C 1
ATOM 595 O O . LEU A 1 72 ? -3.154 -15.461 3.309 1 95.38 72 LEU A O 1
ATOM 599 N N . GLU A 1 73 ? -5.129 -14.594 3.521 1 90.5 73 GLU A N 1
ATOM 600 C CA . GLU A 1 73 ? -4.91 -14.078 4.867 1 90.5 73 GLU A CA 1
ATOM 601 C C . GLU A 1 73 ? -4.402 -15.172 5.805 1 90.5 73 GLU A C 1
ATOM 603 O O . GLU A 1 73 ? -3.498 -14.93 6.605 1 90.5 73 GLU A O 1
ATOM 608 N N . PRO A 1 74 ? -4.859 -16.359 5.715 1 90.38 74 PRO A N 1
ATOM 609 C CA . PRO A 1 74 ? -4.406 -17.406 6.625 1 90.38 74 PRO A CA 1
ATOM 610 C C . PRO A 1 74 ? -2.926 -17.75 6.445 1 90.38 74 PRO A C 1
ATOM 612 O O . PRO A 1 74 ? -2.303 -18.312 7.352 1 90.38 74 PRO A O 1
ATOM 615 N N . TYR A 1 75 ? -2.346 -17.438 5.375 1 89.44 75 TYR A N 1
ATOM 616 C CA . TYR A 1 75 ? -0.958 -17.781 5.094 1 89.44 75 TYR A CA 1
ATOM 617 C C . TYR A 1 75 ? -0.011 -16.703 5.609 1 89.44 75 TYR A C 1
ATOM 619 O O . TYR A 1 75 ? 1.202 -16.906 5.672 1 89.44 75 TYR A O 1
ATOM 627 N N . PHE A 1 76 ? -0.522 -15.602 5.883 1 82.12 76 PHE A N 1
ATOM 628 C CA . PHE A 1 76 ? 0.303 -14.477 6.309 1 82.12 76 PHE A CA 1
ATOM 629 C C . PHE A 1 76 ? 0.066 -14.156 7.781 1 82.12 76 PHE A C 1
ATOM 631 O O . PHE A 1 76 ? 0.766 -13.328 8.359 1 82.12 76 PHE A O 1
ATOM 638 N N . LYS A 1 77 ? -1.033 -14.523 8.328 1 65.81 77 LYS A N 1
ATOM 639 C CA . LYS A 1 77 ? -1.339 -14.273 9.734 1 65.81 77 LYS A CA 1
ATOM 640 C C . LYS A 1 77 ? -0.239 -14.812 10.641 1 65.81 77 LYS A C 1
ATOM 642 O O . LYS A 1 77 ? -0.065 -16.031 10.766 1 65.81 77 LYS A O 1
ATOM 647 N N . ASP A 1 78 ? 0.791 -14.773 10.523 1 49.47 78 ASP A N 1
ATOM 648 C CA . ASP A 1 78 ? 1.496 -15.156 11.742 1 49.47 78 ASP A CA 1
ATOM 649 C C . ASP A 1 78 ? 1.103 -14.258 12.906 1 49.47 78 ASP A C 1
ATOM 651 O O . ASP A 1 78 ? 0.625 -13.141 12.703 1 49.47 78 ASP A O 1
ATOM 655 N N . LYS A 1 79 ? 1.732 -14.695 14.367 1 40.06 79 LYS A N 1
ATOM 656 C CA . LYS A 1 79 ? 1.624 -14.664 15.828 1 40.06 79 LYS A CA 1
ATOM 657 C C . LYS A 1 79 ? 1.812 -13.242 16.359 1 40.06 79 LYS A C 1
ATOM 659 O O . LYS A 1 79 ? 1.884 -13.031 17.562 1 40.06 79 LYS A O 1
ATOM 664 N N . SER A 1 80 ? 2.227 -12.25 15.594 1 37.75 80 SER A N 1
ATOM 665 C CA . SER A 1 80 ? 2.568 -11.164 16.516 1 37.75 80 SER A CA 1
ATOM 666 C C . SER A 1 80 ? 1.318 -10.445 17 1 37.75 80 SER A C 1
ATOM 668 O O . SER A 1 80 ? 1.414 -9.43 17.703 1 37.75 80 SER A O 1
ATOM 670 N N . ARG A 1 81 ? 0.125 -10.352 16.422 1 37.94 81 ARG A N 1
ATOM 671 C CA . ARG A 1 81 ? -0.933 -9.719 17.188 1 37.94 81 ARG A CA 1
ATOM 672 C C . ARG A 1 81 ? -0.892 -10.18 18.641 1 37.94 81 ARG A C 1
ATOM 674 O O . ARG A 1 81 ? -1.791 -9.867 19.438 1 37.94 81 ARG A O 1
ATOM 681 N N . GLU A 1 82 ? -0.144 -11.117 19.141 1 33.75 82 GLU A N 1
ATOM 682 C CA . GLU A 1 82 ? -0.211 -11.211 20.594 1 33.75 82 GLU A CA 1
ATOM 683 C C . GLU A 1 82 ? 0.124 -9.875 21.266 1 33.75 82 GLU A C 1
ATOM 685 O O . GLU A 1 82 ? -0.38 -9.57 22.344 1 33.75 82 GLU A O 1
ATOM 690 N N . LYS A 1 83 ? 1.209 -9.086 21.219 1 32.88 83 LYS A N 1
ATOM 691 C CA . LYS A 1 83 ? 1.506 -8.25 22.391 1 32.88 83 LYS A CA 1
ATOM 692 C C . LYS A 1 83 ? 0.705 -6.953 22.344 1 32.88 83 LYS A C 1
ATOM 694 O O . LYS A 1 83 ? 0.901 -6.074 23.188 1 32.88 83 LYS A O 1
ATOM 699 N N . THR A 1 84 ? 0.27 -6.129 21.328 1 29.8 84 THR A N 1
ATOM 700 C CA . THR A 1 84 ? 0.072 -4.824 21.953 1 29.8 84 THR A CA 1
ATOM 701 C C . THR A 1 84 ? -1.155 -4.836 22.859 1 29.8 84 THR A C 1
ATOM 703 O O . THR A 1 84 ? -2.281 -5.012 22.391 1 29.8 84 THR A O 1
ATOM 706 N N . PRO A 1 85 ? -1.036 -5.312 24.078 1 28.89 85 PRO A N 1
ATOM 707 C CA . PRO A 1 85 ? -2.057 -5.164 25.109 1 28.89 85 PRO A CA 1
ATOM 708 C C . PRO A 1 85 ? -2.705 -3.781 25.109 1 28.89 85 PRO A C 1
ATOM 710 O O . PRO A 1 85 ? -2.004 -2.768 25.062 1 28.89 85 PRO A O 1
ATOM 713 N N . LEU A 1 86 ? -3.766 -3.545 24.469 1 25.38 86 LEU A N 1
ATOM 714 C CA . LEU A 1 86 ? -4.582 -2.385 24.812 1 25.38 86 LEU A CA 1
ATOM 715 C C . LEU A 1 86 ? -4.586 -2.148 26.312 1 25.38 86 LEU A C 1
ATOM 717 O O . LEU A 1 86 ? -4.652 -3.102 27.094 1 25.38 86 LEU A O 1
ATOM 721 N N . ALA A 1 87 ? -3.986 -1.121 26.891 1 23.97 87 ALA A N 1
ATOM 722 C CA . ALA A 1 87 ? -4.191 -0.771 28.297 1 23.97 87 ALA A CA 1
ATOM 723 C C . ALA A 1 87 ? -5.656 -0.92 28.688 1 23.97 87 ALA A C 1
ATOM 725 O O . ALA A 1 87 ? -6.551 -0.509 27.953 1 23.97 87 ALA A O 1
ATOM 726 N N . GLU A 1 88 ? -5.965 -1.9 29.578 1 22.89 88 GLU A N 1
ATOM 727 C CA . GLU A 1 88 ? -7.109 -1.794 30.484 1 22.89 88 GLU A CA 1
ATOM 728 C C . GLU A 1 88 ? -7.062 -0.494 31.281 1 22.89 88 GLU A C 1
ATOM 730 O O . GLU A 1 88 ? -6 -0.08 31.75 1 22.89 88 GLU A O 1
ATOM 735 N N . MET B 1 1 ? -12.578 10.633 12.695 1 93.44 1 MET B N 1
ATOM 736 C CA . MET B 1 1 ? -11.203 10.336 12.297 1 93.44 1 MET B CA 1
ATOM 737 C C . MET B 1 1 ? -11.172 9.391 11.102 1 93.44 1 MET B C 1
ATOM 739 O O . MET B 1 1 ? -11.938 8.422 11.055 1 93.44 1 MET B O 1
ATOM 743 N N . TYR B 1 2 ? -10.445 9.766 10.039 1 95.94 2 TYR B N 1
ATOM 744 C CA . TYR B 1 2 ? -10.312 8.969 8.828 1 95.94 2 TYR B CA 1
ATOM 745 C C . TYR B 1 2 ? -9.008 8.18 8.836 1 95.94 2 TYR B C 1
ATOM 747 O O . TYR B 1 2 ? -7.961 8.703 9.242 1 95.94 2 TYR B O 1
ATOM 755 N N . HIS B 1 3 ? -9.125 6.887 8.422 1 96.94 3 HIS B N 1
ATOM 756 C CA . HIS B 1 3 ? -7.973 6 8.32 1 96.94 3 HIS B CA 1
ATOM 757 C C . HIS B 1 3 ? -7.754 5.543 6.883 1 96.94 3 HIS B C 1
ATOM 759 O O . HIS B 1 3 ? -8.688 5.062 6.234 1 96.94 3 HIS B O 1
ATOM 765 N N . TYR B 1 4 ? -6.543 5.738 6.363 1 95.62 4 TYR B N 1
ATOM 766 C CA . TYR B 1 4 ? -6.203 5.324 5.008 1 95.62 4 TYR B CA 1
ATOM 767 C C . TYR B 1 4 ? -5.016 4.367 5.016 1 95.62 4 TYR B C 1
ATOM 769 O O . TYR B 1 4 ? -3.928 4.719 5.477 1 95.62 4 TYR B O 1
ATOM 777 N N . SER B 1 5 ? -5.238 3.182 4.535 1 95.31 5 SER B N 1
ATOM 778 C CA . SER B 1 5 ? -4.129 2.268 4.293 1 95.31 5 SER B CA 1
ATOM 779 C C . SER B 1 5 ? -3.455 2.555 2.957 1 95.31 5 SER B C 1
ATOM 781 O O . SER B 1 5 ? -4.094 2.479 1.905 1 95.31 5 SER B O 1
ATOM 783 N N . ILE B 1 6 ? -2.215 2.818 2.996 1 96.69 6 ILE B N 1
ATOM 784 C CA . ILE B 1 6 ? -1.496 3.205 1.787 1 96.69 6 ILE B CA 1
ATOM 785 C C . ILE B 1 6 ? -0.703 2.014 1.254 1 96.69 6 ILE B C 1
ATOM 787 O O . ILE B 1 6 ? -0.67 1.772 0.045 1 96.69 6 ILE B O 1
ATOM 791 N N . CYS B 1 7 ? -0.007 1.345 2.127 1 97.12 7 CYS B N 1
ATOM 792 C CA . CYS B 1 7 ? 0.827 0.201 1.775 1 97.12 7 CYS B CA 1
ATOM 793 C C . CYS B 1 7 ? 0.894 -0.799 2.924 1 97.12 7 CYS B C 1
ATOM 795 O O . CYS B 1 7 ? 1.041 -0.409 4.082 1 97.12 7 CYS B O 1
ATOM 797 N N . THR B 1 8 ? 0.816 -2.1 2.578 1 94.94 8 THR B N 1
ATOM 798 C CA . THR B 1 8 ? 0.779 -3.133 3.609 1 94.94 8 THR B CA 1
ATOM 799 C C . THR B 1 8 ? 2.191 -3.564 3.992 1 94.94 8 THR B C 1
ATOM 801 O O . THR B 1 8 ? 2.371 -4.547 4.715 1 94.94 8 THR B O 1
ATOM 804 N N . ILE B 1 9 ? 3.191 -2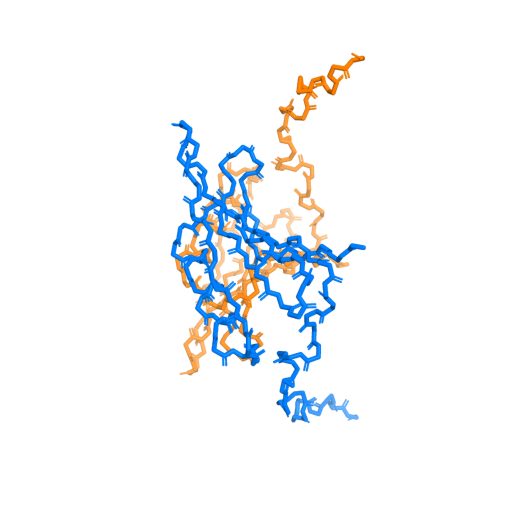.9 3.484 1 92.75 9 ILE B N 1
ATOM 805 C CA . ILE B 1 9 ? 4.586 -3.062 3.881 1 92.75 9 ILE B CA 1
ATOM 806 C C . ILE B 1 9 ? 5.172 -1.708 4.277 1 92.75 9 ILE B C 1
ATOM 808 O O . ILE B 1 9 ? 4.848 -0.684 3.67 1 92.75 9 ILE B O 1
ATOM 812 N N . ALA B 1 10 ? 5.957 -1.808 5.344 1 95.75 10 ALA B N 1
ATOM 813 C CA . ALA B 1 10 ? 6.707 -0.592 5.652 1 95.75 10 ALA B CA 1
ATOM 814 C C . ALA B 1 10 ? 7.73 -0.284 4.562 1 95.75 10 ALA B C 1
ATOM 816 O O . ALA B 1 10 ? 8.477 -1.166 4.141 1 95.75 10 ALA B O 1
ATOM 817 N N . ASP B 1 11 ? 7.664 0.984 4.141 1 96.62 11 ASP B N 1
ATOM 818 C CA . ASP B 1 11 ? 8.555 1.416 3.068 1 96.62 11 ASP B CA 1
ATOM 819 C C . ASP B 1 11 ? 8.758 2.93 3.098 1 96.62 11 ASP B C 1
ATOM 821 O O . ASP B 1 11 ? 7.84 3.688 2.781 1 96.62 11 ASP B O 1
ATOM 825 N N . GLU B 1 12 ? 9.945 3.312 3.371 1 96.69 12 GLU B N 1
ATOM 826 C CA . GLU B 1 12 ? 10.234 4.73 3.553 1 96.69 12 GLU B CA 1
ATOM 827 C C . GLU B 1 12 ? 10.008 5.512 2.262 1 96.69 12 GLU B C 1
ATOM 829 O O . GLU B 1 12 ? 9.594 6.672 2.297 1 96.69 12 GLU B O 1
ATOM 834 N N . VAL B 1 13 ? 10.32 4.891 1.181 1 96.94 13 VAL B N 1
ATOM 835 C CA . VAL B 1 13 ? 10.141 5.574 -0.096 1 96.94 13 VAL B CA 1
ATOM 836 C C . VAL B 1 13 ? 8.664 5.859 -0.331 1 96.94 13 VAL B C 1
ATOM 838 O O . VAL B 1 13 ? 8.289 6.969 -0.721 1 96.94 13 VAL B O 1
ATOM 841 N N . ILE B 1 14 ? 7.781 4.895 -0.06 1 97.12 14 ILE B N 1
ATOM 842 C CA . ILE B 1 14 ? 6.34 5.078 -0.196 1 97.12 14 ILE B CA 1
ATOM 843 C C . ILE B 1 14 ? 5.859 6.141 0.789 1 97.12 14 ILE B C 1
ATOM 845 O O . ILE B 1 14 ? 5.023 6.98 0.445 1 97.12 14 ILE B O 1
ATOM 849 N N . PHE B 1 15 ? 6.383 6.129 2.01 1 98.06 15 PHE B N 1
ATOM 850 C CA . PHE B 1 15 ? 6.09 7.125 3.033 1 98.06 15 PHE B CA 1
ATOM 851 C C . PHE B 1 15 ? 6.395 8.531 2.525 1 98.06 15 PHE B C 1
ATOM 853 O O . PHE B 1 15 ? 5.543 9.414 2.6 1 98.06 15 PHE B O 1
ATOM 860 N N . GLN B 1 16 ? 7.523 8.656 1.953 1 97.81 16 GLN B N 1
ATOM 861 C CA . GLN B 1 16 ? 7.934 9.961 1.442 1 97.81 16 GLN B CA 1
ATOM 862 C C . GLN B 1 16 ? 7.051 10.398 0.28 1 97.81 16 GLN B C 1
ATOM 864 O O . GLN B 1 16 ? 6.684 11.57 0.18 1 97.81 16 GLN B O 1
ATOM 869 N N . LYS B 1 17 ? 6.742 9.477 -0.605 1 96 17 LYS B N 1
ATOM 870 C CA . LYS B 1 17 ? 5.867 9.797 -1.729 1 96 17 LYS B CA 1
ATOM 871 C C . LYS B 1 17 ? 4.496 10.258 -1.245 1 96 17 LYS B C 1
ATOM 873 O O . LYS B 1 17 ? 3.924 11.203 -1.796 1 96 17 LYS B O 1
ATOM 878 N N . GLN B 1 18 ? 4.055 9.609 -0.208 1 96.69 18 GLN B N 1
ATOM 879 C CA . GLN B 1 18 ? 2.754 9.977 0.338 1 96.69 18 GLN B CA 1
ATOM 880 C C . GLN B 1 18 ? 2.803 11.359 0.983 1 96.69 18 GLN B C 1
ATOM 882 O O . GLN B 1 18 ? 1.883 12.164 0.815 1 96.69 18 GLN B O 1
ATOM 887 N N . CYS B 1 19 ? 3.826 11.625 1.715 1 97.94 19 CYS B N 1
ATOM 888 C CA . CYS B 1 19 ? 4.004 12.953 2.291 1 97.94 19 CYS B CA 1
ATOM 889 C C . CYS B 1 19 ? 4.027 14.023 1.205 1 97.94 19 CYS B C 1
ATOM 891 O O . CYS B 1 19 ? 3.33 15.031 1.307 1 97.94 19 CYS B O 1
ATOM 893 N N . ARG B 1 20 ? 4.73 13.75 0.202 1 97 20 ARG B N 1
ATOM 894 C CA . ARG B 1 20 ? 4.844 14.695 -0.9 1 97 20 ARG B CA 1
ATOM 895 C C . ARG B 1 20 ? 3.492 14.914 -1.575 1 97 20 ARG B C 1
ATOM 897 O O . ARG B 1 20 ? 3.158 16.031 -1.965 1 97 20 ARG B O 1
ATOM 904 N N . ALA B 1 21 ? 2.752 13.867 -1.725 1 95.06 21 ALA B N 1
ATOM 905 C CA . ALA B 1 21 ? 1.429 13.977 -2.332 1 95.06 21 ALA B CA 1
ATOM 906 C C . ALA B 1 21 ? 0.529 14.906 -1.523 1 95.06 21 ALA B C 1
ATOM 908 O O . ALA B 1 21 ? -0.163 15.758 -2.09 1 95.06 21 ALA B O 1
ATOM 909 N N . LEU B 1 22 ? 0.534 14.75 -0.252 1 96.94 22 LEU B N 1
ATOM 910 C CA . LEU B 1 22 ? -0.258 15.625 0.606 1 96.94 22 LEU B CA 1
ATOM 911 C C . LEU B 1 22 ? 0.178 17.078 0.453 1 96.94 22 LEU B C 1
ATOM 913 O O . LEU B 1 22 ? -0.659 17.969 0.28 1 96.94 22 LEU B O 1
ATOM 917 N N . GLU B 1 23 ? 1.446 17.266 0.458 1 97.31 23 GLU B N 1
ATOM 918 C CA . GLU B 1 23 ? 2.014 18.609 0.394 1 97.31 23 GLU B CA 1
ATOM 919 C C . GLU B 1 23 ? 1.697 19.266 -0.941 1 97.31 23 GLU B C 1
ATOM 921 O O . GLU B 1 23 ? 1.552 20.5 -1.01 1 97.31 23 GLU B O 1
ATOM 926 N N . THR B 1 24 ? 1.531 18.453 -1.913 1 95.69 24 THR B N 1
ATOM 927 C CA . THR B 1 24 ? 1.272 18.969 -3.252 1 95.69 24 THR B CA 1
ATOM 928 C C . THR B 1 24 ? -0.216 19.25 -3.447 1 95.69 24 THR B C 1
ATOM 930 O O . THR B 1 24 ? -0.591 20.25 -4.07 1 95.69 24 THR B O 1
ATOM 933 N N . HIS B 1 25 ? -1.062 18.469 -2.844 1 94.5 25 HIS B N 1
ATOM 934 C CA . HIS B 1 25 ? -2.469 18.484 -3.225 1 94.5 25 HIS B CA 1
ATOM 935 C C . HIS B 1 25 ? -3.309 19.219 -2.184 1 94.5 25 HIS B C 1
ATOM 937 O O . HIS B 1 25 ? -4.449 19.594 -2.457 1 94.5 25 HIS B O 1
ATOM 943 N N . LEU B 1 26 ? -2.838 19.344 -0.986 1 95.44 26 LEU B N 1
ATOM 944 C CA . LEU B 1 26 ? -3.611 20 0.059 1 95.44 26 LEU B CA 1
ATOM 945 C C . LEU B 1 26 ? -3.178 21.453 0.219 1 95.44 26 LEU B C 1
ATOM 947 O O . LEU B 1 26 ? -2.096 21.734 0.745 1 95.44 26 LEU B O 1
ATOM 951 N N . PRO B 1 27 ? -4.094 22.234 -0.201 1 93 27 PRO B N 1
ATOM 952 C CA . PRO B 1 27 ? -3.74 23.656 -0.057 1 93 27 PRO B CA 1
ATOM 953 C C . PRO B 1 27 ? -3.646 24.094 1.403 1 93 27 PRO B C 1
ATOM 955 O O . PRO B 1 27 ? -4.418 23.625 2.244 1 93 27 PRO B O 1
ATOM 958 N N . HIS B 1 28 ? -2.688 24.891 1.792 1 93.81 28 HIS B N 1
ATOM 959 C CA . HIS B 1 28 ? -2.523 25.5 3.104 1 93.81 28 HIS B CA 1
ATOM 960 C C . HIS B 1 28 ? -2.066 24.484 4.141 1 93.81 28 HIS B C 1
ATOM 962 O O . HIS B 1 28 ? -2.213 24.703 5.344 1 93.81 28 HIS B O 1
ATOM 968 N N . LEU B 1 29 ? -1.674 23.359 3.635 1 97.75 29 LEU B N 1
ATOM 969 C CA . LEU B 1 29 ? -1.133 22.344 4.543 1 97.75 29 LEU B CA 1
ATOM 970 C C . LEU B 1 29 ? 0.116 22.859 5.246 1 97.75 29 LEU B C 1
ATOM 972 O O . LEU B 1 29 ? 0.992 23.453 4.613 1 97.75 29 LEU B O 1
ATOM 976 N N . VAL B 1 30 ? 0.168 22.719 6.547 1 98.06 30 VAL B N 1
ATOM 977 C CA . VAL B 1 30 ? 1.346 23.109 7.312 1 98.06 30 VAL B CA 1
ATOM 978 C C . VAL B 1 30 ? 2.1 21.875 7.781 1 98.06 30 VAL B C 1
ATOM 980 O O . VAL B 1 30 ? 1.539 21.031 8.484 1 98.06 30 VAL B O 1
ATOM 983 N N . LYS B 1 31 ? 3.307 21.719 7.312 1 98.19 31 LYS B N 1
ATOM 984 C CA . LYS B 1 31 ? 4.172 20.625 7.742 1 98.19 31 LYS B CA 1
ATOM 985 C C . LYS B 1 31 ? 4.719 20.859 9.148 1 98.19 31 LYS B C 1
ATOM 987 O O . LYS B 1 31 ? 5.246 21.938 9.43 1 98.19 31 LYS B O 1
ATOM 992 N N . ASP B 1 32 ? 4.5 19.906 9.984 1 97.56 32 ASP B N 1
ATOM 993 C CA . ASP B 1 32 ? 4.961 20 11.367 1 97.56 32 ASP B CA 1
ATOM 994 C C . ASP B 1 32 ? 6.043 18.969 11.656 1 97.56 32 ASP B C 1
ATOM 996 O O . ASP B 1 32 ? 6.848 18.641 10.781 1 97.56 32 ASP B O 1
ATOM 1000 N N . GLU B 1 33 ? 6.094 18.375 12.773 1 97.06 33 GLU B N 1
ATOM 1001 C CA . GLU B 1 33 ? 7.191 17.547 13.273 1 97.06 33 GLU B CA 1
ATOM 1002 C C . GLU B 1 33 ? 7.281 16.219 12.516 1 97.06 33 GLU B C 1
ATOM 1004 O O . GLU B 1 33 ? 6.262 15.609 12.203 1 97.06 33 GLU B O 1
ATOM 1009 N N . LEU B 1 34 ? 8.539 15.844 12.219 1 98.25 34 LEU B N 1
ATOM 1010 C CA . LEU B 1 34 ? 8.875 14.477 11.828 1 98.25 34 LEU B CA 1
ATOM 1011 C C . LEU B 1 34 ? 9.461 13.711 13.008 1 98.25 34 LEU B C 1
ATOM 1013 O O . LEU B 1 34 ? 10.477 14.125 13.578 1 98.25 34 LEU B O 1
ATOM 1017 N N . LEU B 1 35 ? 8.742 12.703 13.352 1 98.06 35 LEU B N 1
ATOM 1018 C CA . LEU B 1 35 ? 9.203 11.898 14.477 1 98.06 35 LEU B CA 1
ATOM 1019 C C . LEU B 1 35 ? 9.742 10.555 14 1 98.06 35 LEU B C 1
ATOM 1021 O O . LEU B 1 35 ? 9.164 9.938 13.102 1 98.06 35 LEU B O 1
ATOM 1025 N N . GLU B 1 36 ? 10.836 10.055 14.586 1 97.31 36 GLU B N 1
ATOM 1026 C CA . GLU B 1 36 ? 11.414 8.742 14.32 1 97.31 36 GLU B CA 1
ATOM 1027 C C . GLU B 1 36 ? 11.555 7.93 15.609 1 97.31 36 GLU B C 1
ATOM 1029 O O . GLU B 1 36 ? 12.07 8.43 16.609 1 97.31 36 GLU B O 1
ATOM 1034 N N . ASP B 1 37 ? 11.039 6.801 15.562 1 96.06 37 ASP B N 1
ATOM 1035 C CA . ASP B 1 37 ? 11.133 5.91 16.719 1 96.06 37 ASP B CA 1
ATOM 1036 C C . ASP B 1 37 ? 12.438 5.121 16.688 1 96.06 37 ASP B C 1
ATOM 1038 O O . ASP B 1 37 ? 13.141 5.102 15.68 1 96.06 37 ASP B O 1
ATOM 1042 N N . VAL B 1 38 ? 12.656 4.422 17.75 1 94.44 38 VAL B N 1
ATOM 1043 C CA . VAL B 1 38 ? 13.883 3.65 17.938 1 94.44 38 VAL B CA 1
ATOM 1044 C C . VAL B 1 38 ? 13.938 2.514 16.922 1 94.44 38 VAL B C 1
ATOM 1046 O O . VAL B 1 38 ? 15.016 2.145 16.453 1 94.44 38 VAL B O 1
ATOM 1049 N N . ASP B 1 39 ? 12.766 1.955 16.5 1 94.62 39 ASP B N 1
ATOM 1050 C CA . ASP B 1 39 ? 12.719 0.829 15.578 1 94.62 39 ASP B CA 1
ATOM 1051 C C . ASP B 1 39 ? 12.766 1.31 14.133 1 94.62 39 ASP B C 1
ATOM 1053 O O . ASP B 1 39 ? 12.617 0.513 13.203 1 94.62 39 ASP B O 1
ATOM 1057 N N . GLY B 1 40 ? 12.93 2.584 13.914 1 95.44 40 GLY B N 1
ATOM 1058 C CA . GLY B 1 40 ? 13.023 3.141 12.57 1 95.44 40 GLY B CA 1
ATOM 1059 C C . GLY B 1 40 ? 11.688 3.584 12.016 1 95.44 40 GLY B C 1
ATOM 1060 O O . GLY B 1 40 ? 11.609 4.086 10.891 1 95.44 40 GLY B O 1
ATOM 1061 N N . SER B 1 41 ? 10.586 3.414 12.766 1 97.81 41 SER B N 1
ATOM 1062 C CA . SER B 1 41 ? 9.297 3.934 12.344 1 97.81 41 SER B CA 1
ATOM 1063 C C . SER B 1 41 ? 9.32 5.453 12.227 1 97.81 41 SER B C 1
ATOM 1065 O O . SER B 1 41 ? 10.008 6.129 12.992 1 97.81 41 SER B O 1
ATOM 1067 N N . LEU B 1 42 ? 8.562 5.957 11.258 1 98.62 42 LEU B N 1
ATOM 1068 C CA . LEU B 1 42 ? 8.484 7.391 11.008 1 98.62 42 LEU B CA 1
ATOM 1069 C C . LEU B 1 42 ? 7.039 7.875 11.109 1 98.62 42 LEU B C 1
ATOM 1071 O O . LEU B 1 42 ? 6.109 7.148 10.742 1 98.62 42 LEU B O 1
ATOM 1075 N N . MET B 1 43 ? 6.84 9.055 11.617 1 98.62 43 MET B N 1
ATOM 1076 C CA . MET B 1 43 ? 5.555 9.742 11.617 1 98.62 43 MET B CA 1
ATOM 1077 C C . MET B 1 43 ? 5.719 11.211 11.242 1 98.62 43 MET B C 1
ATOM 1079 O O . MET B 1 43 ? 6.496 11.93 11.867 1 98.62 43 MET B O 1
ATOM 1083 N N . GLN B 1 44 ? 5.148 11.641 10.211 1 98.81 44 GLN B N 1
ATOM 1084 C CA . GLN B 1 44 ? 5.105 13.047 9.82 1 98.81 44 GLN B CA 1
ATOM 1085 C C . GLN B 1 44 ? 3.76 13.672 10.172 1 98.81 44 GLN B C 1
ATOM 1087 O O . GLN B 1 44 ? 2.713 13.203 9.719 1 98.81 44 GLN B O 1
ATOM 1092 N N . ARG B 1 45 ? 3.764 14.695 10.938 1 98.75 45 ARG B N 1
ATOM 1093 C CA . ARG B 1 45 ? 2.555 15.406 11.344 1 98.75 45 ARG B CA 1
ATOM 1094 C C . ARG B 1 45 ? 2.314 16.625 10.453 1 98.75 45 ARG B C 1
ATOM 1096 O O . ARG B 1 45 ? 3.252 17.359 10.133 1 98.75 45 ARG B O 1
ATOM 1103 N N . TYR B 1 46 ? 1.087 16.812 10.102 1 98.69 46 TYR B N 1
ATOM 1104 C CA . TYR B 1 46 ? 0.624 17.984 9.367 1 98.69 46 TYR B CA 1
ATOM 1105 C C . TYR B 1 46 ? -0.589 18.609 10.055 1 98.69 46 TYR B C 1
ATOM 1107 O O . TYR B 1 46 ? -1.29 17.938 10.812 1 98.69 46 TYR B O 1
ATOM 1115 N N . TRP B 1 47 ? -0.771 19.875 9.703 1 98.44 47 TRP B N 1
ATOM 1116 C CA . TRP B 1 47 ? -1.979 20.594 10.086 1 98.44 47 TRP B CA 1
ATOM 1117 C C . TRP B 1 47 ? -2.662 21.203 8.859 1 98.44 47 TRP B C 1
ATOM 1119 O O . TRP B 1 47 ? -2.008 21.812 8.016 1 98.44 47 TRP B O 1
ATOM 1129 N N . LEU B 1 48 ? -3.969 20.938 8.758 1 97.44 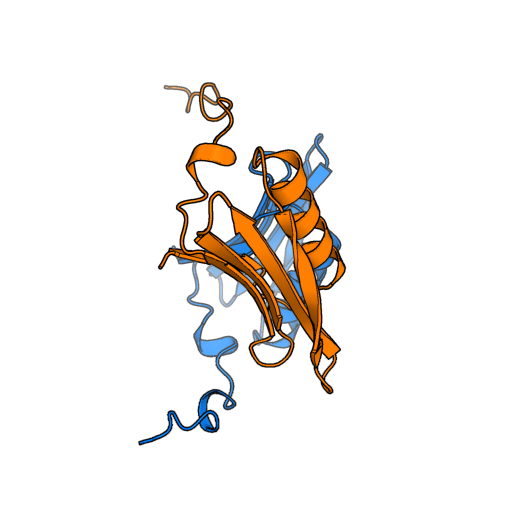48 LEU B N 1
ATOM 1130 C CA . LEU B 1 48 ? -4.809 21.578 7.762 1 97.44 48 LEU B CA 1
ATOM 1131 C C . LEU B 1 48 ? -5.965 22.328 8.43 1 97.44 48 LEU B C 1
ATOM 1133 O O . LEU B 1 48 ? -6.875 21.688 8.977 1 97.44 48 LEU B O 1
ATOM 1137 N N . ASP B 1 49 ? -5.879 23.641 8.375 1 95.81 49 ASP B N 1
ATOM 1138 C CA . ASP B 1 49 ? -6.91 24.484 8.977 1 95.81 49 ASP B CA 1
ATOM 1139 C C . ASP B 1 49 ? -7.195 24.062 10.414 1 95.81 49 ASP B C 1
ATOM 1141 O O . ASP B 1 49 ? -8.352 23.875 10.797 1 95.81 49 ASP B O 1
ATOM 1145 N N . GLY B 1 50 ? -6.121 23.781 11.203 1 96.75 50 GLY B N 1
ATOM 1146 C CA . GLY B 1 50 ? -6.219 23.453 12.617 1 96.75 50 GLY B CA 1
ATOM 1147 C C . GLY B 1 50 ? -6.508 22 12.883 1 96.75 50 GLY B C 1
ATOM 1148 O O . GLY B 1 50 ? -6.551 21.562 14.039 1 96.75 50 GLY B O 1
ATOM 1149 N N . LYS B 1 51 ? -6.781 21.266 11.797 1 97.88 51 LYS B N 1
ATOM 1150 C CA . LYS B 1 51 ? -7.055 19.828 11.93 1 97.88 51 LYS B CA 1
ATOM 1151 C C . LYS B 1 51 ? -5.805 19 11.641 1 97.88 51 LYS B C 1
ATOM 1153 O O . LYS B 1 51 ? -5.039 19.328 10.727 1 97.88 51 LYS B O 1
ATOM 1158 N N . MET B 1 52 ? -5.594 17.875 12.281 1 98.44 52 MET B N 1
ATOM 1159 C CA . MET B 1 52 ? -4.344 17.125 12.273 1 98.44 52 MET B CA 1
ATOM 1160 C C . MET B 1 52 ? -4.395 15.992 11.242 1 98.44 52 MET B C 1
ATOM 1162 O O . MET B 1 52 ? -5.41 15.305 11.125 1 98.44 52 MET B O 1
ATOM 1166 N N . ILE B 1 53 ? -3.307 15.805 10.523 1 98.5 53 ILE B N 1
ATOM 1167 C CA . ILE B 1 53 ? -3.043 14.688 9.617 1 98.5 53 ILE B CA 1
ATOM 1168 C C . ILE B 1 53 ? -1.698 14.055 9.961 1 98.5 53 ILE B C 1
ATOM 1170 O O . ILE B 1 53 ? -0.69 14.75 10.102 1 98.5 53 ILE B O 1
ATOM 1174 N N . ARG B 1 54 ? -1.693 12.711 10.117 1 98.69 54 ARG B N 1
ATOM 1175 C CA . ARG B 1 54 ? -0.458 11.992 10.406 1 98.69 54 ARG B CA 1
ATOM 1176 C C . ARG B 1 54 ? -0.208 10.898 9.375 1 98.69 54 ARG B C 1
ATOM 1178 O O . ARG B 1 54 ? -1.101 10.102 9.078 1 98.69 54 ARG B O 1
ATOM 1185 N N . VAL B 1 55 ? 0.979 10.945 8.797 1 98.75 55 VAL B N 1
ATOM 1186 C CA . VAL B 1 55 ? 1.446 9.875 7.918 1 98.75 55 VAL B CA 1
ATOM 1187 C C . VAL B 1 55 ? 2.441 8.992 8.672 1 98.75 55 VAL B C 1
ATOM 1189 O O . VAL B 1 55 ? 3.383 9.492 9.289 1 98.75 55 VAL B O 1
ATOM 1192 N N . TYR B 1 56 ? 2.18 7.676 8.586 1 98.62 56 TYR B N 1
ATOM 1193 C CA . TYR B 1 56 ? 3.016 6.738 9.32 1 98.62 56 TYR B CA 1
ATOM 1194 C C . TYR B 1 56 ? 3.736 5.785 8.375 1 98.62 56 TYR B C 1
ATOM 1196 O O . TYR B 1 56 ? 3.146 5.293 7.414 1 98.62 56 TYR B O 1
ATOM 1204 N N . ASN B 1 57 ? 5.016 5.613 8.531 1 98.69 57 ASN B N 1
ATOM 1205 C CA . ASN B 1 57 ? 5.754 4.406 8.172 1 98.69 57 ASN B CA 1
ATOM 1206 C C . ASN B 1 57 ? 6.055 3.549 9.398 1 98.69 57 ASN B C 1
ATOM 1208 O O . ASN B 1 57 ? 7.023 3.803 10.117 1 98.69 57 ASN B O 1
ATOM 1212 N N . SER B 1 58 ? 5.254 2.508 9.633 1 97.62 58 SER B N 1
ATOM 1213 C CA . SER B 1 58 ? 5.344 1.766 10.883 1 97.62 58 SER B CA 1
ATOM 1214 C C . SER B 1 58 ? 6.004 0.406 10.68 1 97.62 58 SER B C 1
ATOM 1216 O O . SER B 1 58 ? 5.469 -0.447 9.969 1 97.62 58 SER B O 1
ATOM 1218 N N . ASN B 1 59 ? 7.094 0.243 11.25 1 95.19 59 ASN B N 1
ATOM 1219 C CA . ASN B 1 59 ? 7.758 -1.056 11.227 1 95.19 59 ASN B CA 1
ATOM 1220 C C . ASN B 1 59 ? 7.086 -2.047 12.172 1 95.19 59 ASN B C 1
ATOM 1222 O O . ASN B 1 59 ? 7.25 -3.26 12.023 1 95.19 59 ASN B O 1
ATOM 1226 N N . ASP B 1 60 ? 6.379 -1.468 13.172 1 91.5 60 ASP B N 1
ATOM 1227 C CA . ASP B 1 60 ? 5.684 -2.314 14.133 1 91.5 60 ASP B CA 1
ATOM 1228 C C . ASP B 1 60 ? 4.531 -3.066 13.477 1 91.5 60 ASP B C 1
ATOM 1230 O O . ASP B 1 60 ? 4.422 -4.289 13.609 1 91.5 60 ASP B O 1
ATOM 1234 N N . ILE B 1 61 ? 3.729 -2.438 12.742 1 90.81 61 ILE B N 1
ATOM 1235 C CA . ILE B 1 61 ? 2.59 -3.076 12.094 1 90.81 61 ILE B CA 1
ATOM 1236 C C . ILE B 1 61 ? 2.904 -3.309 10.617 1 90.81 61 ILE B C 1
ATOM 1238 O O . ILE B 1 61 ? 2.051 -3.779 9.859 1 90.81 61 ILE B O 1
ATOM 1242 N N . ARG B 1 62 ? 4.094 -2.922 10.133 1 91.62 62 ARG B N 1
ATOM 1243 C CA . ARG B 1 62 ? 4.613 -3.166 8.789 1 91.62 62 ARG B CA 1
ATOM 1244 C C . ARG B 1 62 ? 3.689 -2.578 7.727 1 91.62 62 ARG B C 1
ATOM 1246 O O . ARG B 1 62 ? 3.27 -3.281 6.809 1 91.62 62 ARG B O 1
ATOM 1253 N N . SER B 1 63 ? 3.521 -1.286 7.887 1 97 63 SER B N 1
ATOM 1254 C CA . SER B 1 63 ? 2.605 -0.641 6.953 1 97 63 SER B CA 1
ATOM 1255 C C . SER B 1 63 ? 2.893 0.853 6.84 1 97 63 SER B C 1
ATOM 1257 O O . SER B 1 63 ? 3.52 1.438 7.727 1 97 63 SER B O 1
ATOM 1259 N N . VAL B 1 64 ? 2.498 1.442 5.738 1 98.12 64 VAL B N 1
ATOM 1260 C CA . VAL B 1 64 ? 2.355 2.887 5.578 1 98.12 64 VAL B CA 1
ATOM 1261 C C . VAL B 1 64 ? 0.877 3.268 5.617 1 98.12 64 VAL B C 1
ATOM 1263 O O . VAL B 1 64 ? 0.063 2.695 4.887 1 98.12 64 VAL B O 1
ATOM 1266 N N . TYR B 1 65 ? 0.496 4.176 6.477 1 98.12 65 TYR B N 1
ATOM 1267 C CA . TYR B 1 65 ? -0.91 4.547 6.582 1 98.12 65 TYR B CA 1
ATOM 1268 C C . TYR B 1 65 ? -1.058 5.992 7.043 1 98.12 65 TYR B C 1
ATOM 1270 O O . TYR B 1 65 ? -0.073 6.641 7.41 1 98.12 65 TYR B O 1
ATOM 1278 N N . ILE B 1 66 ? -2.281 6.52 6.941 1 98.19 66 ILE B N 1
ATOM 1279 C CA . ILE B 1 66 ? -2.605 7.891 7.324 1 98.19 66 ILE B CA 1
ATOM 1280 C C . ILE B 1 66 ? -3.752 7.887 8.336 1 98.19 66 ILE B C 1
ATOM 1282 O O . ILE B 1 66 ? -4.746 7.184 8.148 1 98.19 66 ILE B O 1
ATOM 1286 N N . ASP B 1 67 ? -3.578 8.625 9.391 1 98.31 67 ASP B N 1
ATOM 1287 C CA . ASP B 1 67 ? -4.668 9.039 10.273 1 98.31 67 ASP B CA 1
ATOM 1288 C C . ASP B 1 67 ? -4.973 10.523 10.094 1 98.31 67 ASP B C 1
ATOM 1290 O O . ASP B 1 67 ? -4.082 11.367 10.234 1 98.31 67 ASP B O 1
ATOM 1294 N N . SER B 1 68 ? -6.254 10.797 9.789 1 98.38 68 SER B N 1
ATOM 1295 C CA . SER B 1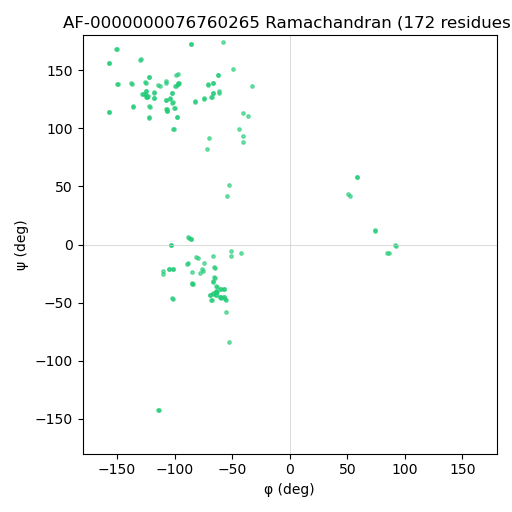 68 ? -6.562 12.188 9.445 1 98.38 68 SER B CA 1
ATOM 1296 C C . SER B 1 68 ? -7.863 12.641 10.094 1 98.38 68 SER B C 1
ATOM 1298 O O . SER B 1 68 ? -8.852 11.906 10.102 1 98.38 68 SER B O 1
ATOM 1300 N N . GLU B 1 69 ? -7.828 13.812 10.555 1 98.19 69 GLU B N 1
ATOM 1301 C CA . GLU B 1 69 ? -9.055 14.453 11.016 1 98.19 69 GLU B CA 1
ATOM 1302 C C . GLU B 1 69 ? -9.844 15.031 9.852 1 98.19 69 GLU B C 1
ATOM 1304 O O . GLU B 1 69 ? -11.016 15.398 10.008 1 98.19 69 GLU B O 1
ATOM 1309 N N . VAL B 1 70 ? -9.234 15.062 8.688 1 96.5 70 VAL B N 1
ATOM 1310 C CA . VAL B 1 70 ? -9.82 15.602 7.465 1 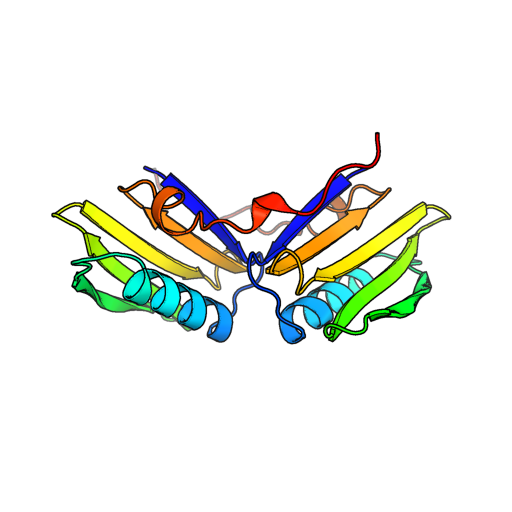96.5 70 VAL B CA 1
ATOM 1311 C C . VAL B 1 70 ? -10.023 14.477 6.449 1 96.5 70 VAL B C 1
ATOM 1313 O O . VAL B 1 70 ? -9.156 13.617 6.281 1 96.5 70 VAL B O 1
ATOM 1316 N N . GLU B 1 71 ? -11.18 14.555 5.84 1 96.19 71 GLU B N 1
ATOM 1317 C CA . GLU B 1 71 ? -11.359 13.641 4.719 1 96.19 71 GLU B CA 1
ATOM 1318 C C . GLU B 1 71 ? -10.445 14.008 3.553 1 96.19 71 GLU B C 1
ATOM 1320 O O . GLU B 1 71 ? -10.516 15.125 3.035 1 96.19 71 GLU B O 1
ATOM 1325 N N . LEU B 1 72 ? -9.688 13 3.094 1 95.31 72 LEU B N 1
ATOM 1326 C CA . LEU B 1 72 ? -8.641 13.32 2.139 1 95.31 72 LEU B CA 1
ATOM 1327 C C . LEU B 1 72 ? -9.07 12.984 0.715 1 95.31 72 LEU B C 1
ATOM 1329 O O . LEU B 1 72 ? -8.523 13.523 -0.25 1 95.31 72 LEU B O 1
ATOM 1333 N N . GLU B 1 73 ? -10 12.148 0.509 1 90.81 73 GLU B N 1
ATOM 1334 C CA . GLU B 1 73 ? -10.367 11.602 -0.796 1 90.81 73 GLU B CA 1
ATOM 1335 C C . GLU B 1 73 ? -10.727 12.719 -1.776 1 90.81 73 GLU B C 1
ATOM 1337 O O . GLU B 1 73 ? -10.336 12.68 -2.943 1 90.81 73 GLU B O 1
ATOM 1342 N N . PRO B 1 74 ? -11.383 13.734 -1.358 1 90.62 74 PRO B N 1
ATOM 1343 C CA . PRO B 1 74 ? -11.766 14.805 -2.287 1 90.62 74 PRO B CA 1
ATOM 1344 C C . PRO B 1 74 ? -10.562 15.547 -2.861 1 90.62 74 PRO B C 1
ATOM 1346 O O . PRO B 1 74 ? -10.672 16.188 -3.912 1 90.62 74 PRO B O 1
ATOM 1349 N N . TYR B 1 75 ? -9.43 15.492 -2.27 1 89.62 75 TYR B N 1
ATOM 1350 C CA . TYR B 1 75 ? -8.25 16.234 -2.709 1 89.62 75 TYR B CA 1
ATOM 1351 C C . TYR B 1 75 ? -7.449 15.422 -3.723 1 89.62 75 TYR B C 1
ATOM 1353 O O . TYR B 1 75 ? -6.547 15.953 -4.375 1 89.62 75 TYR B O 1
ATOM 1361 N N . PHE B 1 76 ? -7.691 14.164 -3.801 1 83.31 76 PHE B N 1
ATOM 1362 C CA . PHE B 1 76 ? -6.922 13.281 -4.668 1 83.31 76 PHE B CA 1
ATOM 1363 C C . PHE B 1 76 ? -7.773 12.797 -5.836 1 83.31 76 PHE B C 1
ATOM 1365 O O . PHE B 1 76 ? -7.27 12.141 -6.75 1 83.31 76 PHE B O 1
ATOM 1372 N N . LYS B 1 77 ? -9.039 12.758 -5.719 1 65.81 77 LYS B N 1
ATOM 1373 C CA . LYS B 1 77 ? -9.914 12.32 -6.801 1 65.81 77 LYS B CA 1
ATOM 1374 C C . LYS B 1 77 ? -9.625 13.086 -8.086 1 65.81 77 LYS B C 1
ATOM 1376 O O . LYS B 1 77 ? -9.859 14.289 -8.164 1 65.81 77 LYS B O 1
ATOM 1381 N N . ASP B 1 78 ? -8.633 13.242 -8.586 1 53.25 78 ASP B N 1
ATOM 1382 C CA . ASP B 1 78 ? -8.711 13.719 -9.961 1 53.25 78 ASP B CA 1
ATOM 1383 C C . ASP B 1 78 ? -9.688 12.875 -10.781 1 53.25 78 ASP B C 1
ATOM 1385 O O . ASP B 1 78 ? -9.906 11.695 -10.477 1 53.25 78 ASP B O 1
ATOM 1389 N N . LYS B 1 79 ? -10.344 13.578 -11.875 1 41.19 79 LYS B N 1
ATOM 1390 C CA . LYS B 1 79 ? -11.328 13.398 -12.938 1 41.19 79 LYS B CA 1
ATOM 1391 C C . LYS B 1 79 ? -11.016 12.164 -13.773 1 41.19 79 LYS B C 1
ATOM 1393 O O . LYS B 1 79 ? -11.648 11.93 -14.805 1 41.19 79 LYS B O 1
ATOM 1398 N N . SER B 1 80 ? -9.953 11.57 -13.625 1 37.22 80 SER B N 1
ATOM 1399 C CA . SER B 1 80 ? -9.766 10.609 -14.711 1 37.22 80 SER B CA 1
ATOM 1400 C C . SER B 1 80 ? -10.664 9.398 -14.531 1 37.22 80 SER B C 1
ATOM 1402 O O . SER B 1 80 ? -10.547 8.414 -15.266 1 37.22 80 SER B O 1
ATOM 1404 N N . ARG B 1 81 ? -11.266 9.055 -13.453 1 37.38 81 ARG B N 1
ATOM 1405 C CA . ARG B 1 81 ? -12.211 7.957 -13.602 1 37.38 81 ARG B CA 1
ATOM 1406 C C . ARG B 1 81 ? -13.18 8.219 -14.75 1 37.38 81 ARG B C 1
ATOM 1408 O O . ARG B 1 81 ? -14.18 7.512 -14.898 1 37.38 81 ARG B O 1
ATOM 1415 N N . GLU B 1 82 ? -13.258 9.312 -15.461 1 35 82 GLU B N 1
ATOM 1416 C CA . GLU B 1 82 ? -14.219 9.25 -16.562 1 35 82 GLU B CA 1
ATOM 1417 C C . GLU B 1 82 ? -13.969 8.023 -17.438 1 35 82 GLU B C 1
ATOM 1419 O O . GLU B 1 82 ? -14.914 7.355 -17.859 1 35 82 GLU B O 1
ATOM 1424 N N . LYS B 1 83 ? -12.992 7.875 -18.562 1 31.77 83 LYS B N 1
ATOM 1425 C CA . LYS B 1 83 ? -13.289 7.223 -19.844 1 31.77 83 LYS B CA 1
ATOM 1426 C C . LYS B 1 83 ? -13.102 5.715 -19.75 1 31.77 83 LYS B C 1
ATOM 1428 O O . LYS B 1 83 ? -13.102 5.016 -20.766 1 31.77 83 LYS B O 1
ATOM 1433 N N . THR B 1 84 ? -12.43 4.883 -19.016 1 28.95 84 THR B N 1
ATOM 1434 C CA . THR B 1 84 ? -12.367 3.617 -19.734 1 28.95 84 THR B CA 1
ATOM 1435 C C . THR B 1 84 ? -13.727 2.939 -19.766 1 28.95 84 THR B C 1
ATOM 1437 O O . THR B 1 84 ? -14.273 2.57 -18.719 1 28.95 84 THR B O 1
ATOM 1440 N N . PRO B 1 85 ? -14.547 3.188 -20.812 1 28.19 85 PRO B N 1
ATOM 1441 C CA . PRO B 1 85 ? -15.781 2.469 -21.141 1 28.19 85 PRO B CA 1
ATOM 1442 C C . PRO B 1 85 ? -15.633 0.955 -21.016 1 28.19 85 PRO B C 1
ATOM 1444 O O . PRO B 1 85 ? -14.625 0.395 -21.453 1 28.19 85 PRO B O 1
ATOM 1447 N N . LEU B 1 86 ? -15.977 0.31 -20.109 1 22.33 86 LEU B N 1
ATOM 1448 C CA . LEU B 1 86 ? -16.312 -1.084 -20.391 1 22.33 86 LEU B CA 1
ATOM 1449 C C . LEU B 1 86 ? -17.078 -1.211 -21.703 1 22.33 86 LEU B C 1
ATOM 1451 O O . LEU B 1 86 ? -18.062 -0.498 -21.922 1 22.33 86 LEU B O 1
ATOM 1455 N N . ALA B 1 87 ? -16.422 -1.361 -22.922 1 22.84 87 ALA B N 1
ATOM 1456 C CA . ALA B 1 87 ? -17.219 -1.613 -24.109 1 22.84 87 ALA B CA 1
ATOM 1457 C C . ALA B 1 87 ? -18.469 -2.436 -23.766 1 22.84 87 ALA B C 1
ATOM 1459 O O . ALA B 1 87 ? -18.406 -3.322 -22.922 1 22.84 87 ALA B O 1
ATOM 1460 N N . GLU B 1 88 ? -19.656 -2.01 -24.359 1 22.02 88 GLU B N 1
ATOM 1461 C CA . GLU B 1 88 ? -20.859 -2.801 -24.594 1 22.02 88 GLU B CA 1
ATOM 1462 C C . GLU B 1 88 ? -20.516 -4.121 -25.281 1 22.02 88 GLU B C 1
ATOM 1464 O O . GLU B 1 88 ? -19.672 -4.164 -26.172 1 22.02 88 GLU B O 1
#

Organism: NCBI:txid411473

Secondary structure (DSSP, 8-state):
-EEEEEESS--HHHHHHHHHHHHHHSTT-EEEEEEE-TTS-EEEEEEETTEEEEEEEETTTTEEEEEESS--HHHH--SGGGS-----/-EEEEEESS--HHHHHHHHHHHHHHSTT-EEEEEEE-TTS-EEEEEEETTEEEEEEEETTTTEEEEEESS--HHHH--STTS------

Solvent-accessible surface area (backbone atoms only — not comparable to full-atom values): 10043 Å² total; per-residue (Å²): 122,40,79,44,84,39,24,66,49,50,39,69,68,60,38,50,53,49,53,50,48,47,65,72,53,38,82,77,54,39,83,58,61,76,46,71,49,95,84,67,22,37,36,42,35,33,33,47,92,89,35,50,34,35,41,32,24,30,61,87,81,27,21,19,35,34,46,19,65,53,85,58,63,78,61,64,60,67,78,66,84,66,63,82,70,71,84,128,123,42,78,44,84,40,24,66,49,49,38,67,67,59,37,50,53,49,53,50,48,49,64,71,51,38,82,76,55,40,84,58,61,75,46,73,48,95,83,67,22,36,36,41,36,33,34,46,91,89,35,50,36,36,42,30,25,28,61,87,80,27,22,20,34,34,46,20,65,54,85,59,64,81,62,66,62,64,77,70,82,67,67,86,69,76,78,130

Foldseek 3Di:
DDKFFQWQAQDVVSLVVVVVLCVVQQPPKAWDDWDADPVGKIWTWIDDPNWIKIWIRDPPSRGTMMDTPDDCCVRPPDDPVPPPPPDD/DDKFFQWQAQDVVSLVVVVVLCVVQAPPKAWDDWDADPVGKIWTWIDDPNWIKIWIRDPPSRGTMIDTPDDCCVRPPDPPVPDPPPDD

pLDDT: mean 87.98, std 21.44, range [22.02, 98.81]